Protein AF-A0A834EUH9-F1 (afdb_monomer_lite)

Radius of gyration: 14.95 Å; chains: 1; bounding box: 38×27×40 Å

Secondary structure (DSSP, 8-state):
--STT---TTSSSHHHHHHHHHHH-TT---EE--S---GGGGTTSS-TTTTHHHHHHHHHHHHHHHHHHH-----EE-S-TTS---HHHHHHHHHHHHHTT-TTSEEEE-SS-STTHHHHHHH-HHHHHH-SEE-

Organism: NCBI:txid89673

InterPro domains:
  IPR001286 Glycoside hydrolase, family 59 [PTHR15172] (1-135)
  IPR013785 Aldolase-type TIM barrel [G3DSA:3.20.20.70] (1-135)
  IPR017853 Glycoside hydrolase superfamily [SSF51445] (12-135)
  IPR049161 Glycosyl hydrolase family 59, catalytic domain [PF02057] (1-135)

Sequence (135 aa):
MHYMLDENYFRGYEWWLMKEAKKRNPNITLMGLPWSFPGWLGKGFNWPYVNRQLTAYYVVTWIMGAKHHHDLDIDYIGIWNERSFDINYIKVLRKMLDYQGLPHVRIIASDNLWEPISASMLLDSELLKAIDVIG

pLDDT: mean 97.29, std 4.64, range [71.31, 98.94]

Structure (mmCIF, N/CA/C/O backbone):
data_AF-A0A834EUH9-F1
#
_entry.id   AF-A0A834EUH9-F1
#
loop_
_atom_site.group_PDB
_atom_site.id
_atom_site.type_symbol
_atom_site.label_atom_id
_atom_site.label_alt_id
_atom_site.label_comp_id
_atom_site.label_asym_id
_atom_site.label_entity_id
_atom_site.label_seq_id
_atom_site.pdbx_PDB_ins_code
_atom_site.Cartn_x
_atom_site.Cartn_y
_atom_site.Cartn_z
_atom_site.occupancy
_atom_site.B_iso_or_equiv
_atom_site.auth_seq_id
_atom_site.auth_comp_id
_atom_site.auth_asym_id
_atom_site.auth_atom_id
_atom_site.pdbx_PDB_model_num
ATOM 1 N N . MET A 1 1 ? -10.768 -5.578 -10.187 1.00 71.31 1 MET A N 1
ATOM 2 C CA . MET A 1 1 ? -10.568 -4.783 -11.412 1.00 71.31 1 MET A CA 1
ATOM 3 C C . MET A 1 1 ? -9.760 -5.601 -12.417 1.00 71.31 1 MET A C 1
ATOM 5 O O . MET A 1 1 ? -8.568 -5.795 -12.206 1.00 71.31 1 MET A O 1
ATOM 9 N N . HIS A 1 2 ? -10.387 -6.172 -13.449 1.00 72.19 2 HIS A N 1
ATOM 10 C CA . HIS A 1 2 ? -9.701 -7.033 -14.435 1.00 72.19 2 HIS A CA 1
ATOM 11 C C . HIS A 1 2 ? -9.294 -6.296 -15.717 1.00 72.19 2 HIS A C 1
ATOM 13 O O . HIS A 1 2 ? -8.364 -6.727 -16.392 1.00 72.19 2 HIS A O 1
ATOM 19 N N . TYR A 1 3 ? -9.935 -5.167 -16.017 1.00 73.75 3 TYR A N 1
ATOM 20 C CA . TYR A 1 3 ? -9.573 -4.243 -17.092 1.00 73.75 3 TYR A CA 1
ATOM 21 C C . TYR A 1 3 ? -9.718 -2.794 -16.603 1.00 73.75 3 TYR A C 1
ATOM 23 O O . TYR A 1 3 ? -10.256 -2.559 -15.525 1.00 73.75 3 TYR A O 1
ATOM 31 N N . MET A 1 4 ? -9.227 -1.826 -17.382 1.00 74.19 4 MET A N 1
ATOM 32 C CA . MET A 1 4 ? -9.005 -0.439 -16.937 1.00 74.19 4 MET A CA 1
ATOM 33 C C . MET A 1 4 ? -10.239 0.287 -16.368 1.00 74.19 4 MET A C 1
ATOM 35 O O . MET A 1 4 ? -10.072 1.206 -15.579 1.00 74.19 4 MET A O 1
ATOM 39 N N . LEU A 1 5 ? -11.454 -0.102 -16.760 1.00 83.44 5 LEU A N 1
ATOM 40 C CA . LEU A 1 5 ? -12.710 0.547 -16.352 1.00 83.44 5 LEU A CA 1
ATOM 41 C C . LEU A 1 5 ? -13.597 -0.356 -15.477 1.00 83.44 5 LEU A C 1
ATOM 43 O O . LEU A 1 5 ? -14.759 -0.043 -15.246 1.00 83.44 5 LEU A O 1
ATOM 47 N N . ASP A 1 6 ? -13.086 -1.512 -15.049 1.00 88.12 6 ASP A N 1
ATOM 48 C CA . ASP A 1 6 ? -13.837 -2.474 -14.242 1.00 88.12 6 ASP A CA 1
ATOM 49 C C . ASP A 1 6 ? -13.524 -2.312 -12.765 1.00 88.12 6 ASP A C 1
ATOM 51 O O . ASP A 1 6 ? -12.429 -2.669 -12.336 1.00 88.12 6 ASP A O 1
ATOM 55 N N . GLU A 1 7 ? -14.513 -1.906 -11.979 1.00 93.81 7 GLU A N 1
ATOM 56 C CA . GLU A 1 7 ? -14.443 -1.900 -10.523 1.00 93.81 7 GLU A CA 1
ATOM 57 C C . GLU A 1 7 ? -15.500 -2.825 -9.926 1.00 93.81 7 GLU A C 1
ATOM 59 O O . GLU A 1 7 ? -16.694 -2.716 -10.194 1.00 93.81 7 GLU A O 1
ATOM 64 N N . ASN A 1 8 ? -15.048 -3.775 -9.108 1.00 96.12 8 ASN A N 1
ATOM 65 C CA . ASN A 1 8 ? -15.928 -4.666 -8.368 1.00 96.12 8 ASN A CA 1
ATOM 66 C C . ASN A 1 8 ? -15.232 -5.092 -7.075 1.00 96.12 8 ASN A C 1
ATOM 68 O O . ASN A 1 8 ? -14.247 -5.836 -7.101 1.00 96.12 8 ASN A O 1
ATOM 72 N N . TYR A 1 9 ? -15.780 -4.621 -5.959 1.00 97.81 9 TYR A N 1
ATOM 73 C CA . TYR A 1 9 ? -15.261 -4.833 -4.609 1.00 97.81 9 TYR A CA 1
ATOM 74 C C . TYR A 1 9 ? -15.946 -5.997 -3.889 1.00 97.81 9 TYR A C 1
ATOM 76 O O . TYR A 1 9 ? -15.828 -6.122 -2.681 1.00 97.81 9 TYR A O 1
ATOM 84 N N . PHE A 1 10 ? -16.670 -6.857 -4.607 1.00 98.06 10 PHE A N 1
ATOM 85 C CA . PHE A 1 10 ? -17.393 -8.004 -4.045 1.00 98.06 10 PHE A CA 1
ATOM 86 C C . PHE A 1 10 ? -16.857 -9.348 -4.558 1.00 98.06 10 PHE A C 1
ATOM 88 O O . PHE A 1 10 ? -17.458 -10.390 -4.316 1.00 98.06 10 PHE A O 1
ATOM 95 N N . ARG A 1 11 ? -15.729 -9.341 -5.281 1.00 97.38 11 ARG A N 1
ATOM 96 C CA . ARG A 1 11 ? -15.056 -10.560 -5.757 1.00 97.38 11 ARG A CA 1
ATOM 97 C C . ARG A 1 11 ? -14.178 -11.177 -4.671 1.00 97.38 11 ARG A C 1
ATOM 99 O O . ARG A 1 11 ? -13.579 -10.458 -3.875 1.00 97.38 11 ARG A O 1
ATOM 106 N N . GLY A 1 12 ? -14.019 -12.498 -4.740 1.00 97.62 12 GLY A N 1
ATOM 107 C CA . GLY A 1 12 ? -13.190 -13.259 -3.807 1.00 97.62 12 GLY A CA 1
ATOM 108 C C . GLY A 1 12 ? -13.817 -13.353 -2.418 1.00 97.62 12 GLY A C 1
ATOM 109 O O . GLY A 1 12 ? -15.002 -13.087 -2.237 1.00 97.62 12 GLY A O 1
ATOM 110 N N . TYR A 1 13 ? -13.014 -13.755 -1.438 1.00 98.50 13 TYR A N 1
ATOM 111 C CA . TYR A 1 13 ? -13.475 -14.022 -0.073 1.00 98.50 13 TYR A CA 1
ATOM 112 C C . TYR A 1 13 ? -12.790 -13.147 0.986 1.00 98.50 13 TYR A C 1
ATOM 114 O O . TYR A 1 13 ? -13.257 -13.105 2.122 1.00 98.50 13 TYR A O 1
ATOM 122 N N . GLU A 1 14 ? -11.746 -12.393 0.629 1.00 98.75 14 GLU A N 1
ATOM 123 C CA . GLU A 1 14 ? -10.965 -11.610 1.599 1.00 98.75 14 GLU A CA 1
ATOM 124 C C . GLU A 1 14 ? -11.788 -10.504 2.271 1.00 98.75 14 GLU A C 1
ATOM 126 O O . GLU A 1 14 ? -11.647 -10.247 3.464 1.00 98.75 14 GLU A O 1
ATOM 131 N N . TRP A 1 15 ? -12.740 -9.908 1.550 1.00 98.69 15 TRP A N 1
ATOM 132 C CA . TRP A 1 15 ? -13.675 -8.935 2.124 1.00 98.69 15 TRP A CA 1
ATOM 133 C C . TRP A 1 15 ? -14.543 -9.536 3.226 1.00 98.69 15 TRP A C 1
ATOM 135 O O . TRP A 1 15 ? -14.779 -8.916 4.262 1.00 98.69 15 TRP A O 1
ATOM 145 N N . TRP A 1 16 ? -15.047 -10.749 2.993 1.00 98.75 16 TRP A N 1
ATOM 146 C CA . TRP A 1 16 ? -15.826 -11.480 3.984 1.00 98.75 16 TRP A CA 1
ATOM 147 C C . TRP A 1 16 ? -14.949 -11.850 5.182 1.00 98.75 16 TRP A C 1
ATOM 149 O O . TRP A 1 16 ? -15.357 -11.620 6.318 1.00 98.75 16 TRP A O 1
ATOM 159 N N . LEU A 1 17 ? -13.728 -12.330 4.930 1.00 98.88 17 LEU A N 1
ATOM 160 C CA . LEU A 1 17 ? -12.790 -12.731 5.975 1.00 98.88 17 LEU A CA 1
ATOM 161 C C . LEU A 1 17 ? -12.453 -11.561 6.908 1.00 98.88 17 LEU A C 1
ATOM 163 O O . LEU A 1 17 ? -12.562 -11.695 8.127 1.00 98.88 17 LEU A O 1
ATOM 167 N N . MET A 1 18 ? -12.124 -10.394 6.346 1.00 98.88 18 MET A N 1
ATOM 168 C CA . MET A 1 18 ? -11.829 -9.189 7.128 1.00 98.88 18 MET A CA 1
ATOM 169 C C . MET A 1 18 ? -13.034 -8.725 7.960 1.00 98.88 18 MET A C 1
ATOM 171 O O . MET A 1 18 ? -12.870 -8.382 9.131 1.00 98.88 18 MET A O 1
ATOM 175 N N . LYS A 1 19 ? -14.255 -8.774 7.405 1.00 98.75 19 LYS A N 1
ATOM 176 C CA . LYS A 1 19 ? -15.480 -8.435 8.153 1.00 98.75 19 LYS A CA 1
ATOM 177 C C . LYS A 1 19 ? -15.741 -9.399 9.305 1.00 98.75 19 LYS A C 1
ATOM 179 O O . LYS A 1 19 ? -16.048 -8.963 10.414 1.00 98.75 19 LYS A O 1
ATOM 184 N N . GLU A 1 20 ? -15.595 -10.701 9.076 1.00 98.88 20 GLU A N 1
ATOM 185 C CA . GLU A 1 20 ? -15.778 -11.704 10.129 1.00 98.88 20 GLU A CA 1
ATOM 186 C C . GLU A 1 20 ? -14.719 -11.587 11.233 1.00 98.88 20 GLU A C 1
ATOM 188 O O . GLU A 1 20 ? -15.039 -11.797 12.410 1.00 98.88 20 GLU A O 1
ATOM 193 N N . ALA A 1 21 ? -13.486 -11.210 10.878 1.00 98.81 21 ALA A N 1
ATOM 194 C CA . ALA A 1 21 ? -12.420 -10.920 11.829 1.00 98.81 21 ALA A CA 1
ATOM 195 C C . ALA A 1 21 ? -12.734 -9.668 12.667 1.00 98.81 21 ALA A C 1
ATOM 197 O O . ALA A 1 21 ? -12.738 -9.753 13.896 1.00 98.81 21 ALA A O 1
ATOM 198 N N . LYS A 1 22 ? -13.101 -8.543 12.033 1.00 98.50 22 LYS A N 1
ATOM 199 C CA . LYS A 1 22 ? -13.503 -7.301 12.725 1.00 98.50 22 LYS A CA 1
ATOM 200 C C . LYS A 1 22 ? -14.726 -7.493 13.623 1.00 98.50 22 LYS A C 1
ATOM 202 O O . LYS A 1 22 ? -14.769 -6.947 14.720 1.00 98.50 22 LYS A O 1
ATOM 207 N N . LYS A 1 23 ? -15.691 -8.327 13.220 1.00 98.62 23 LYS A N 1
ATOM 208 C CA . LYS A 1 23 ? -16.863 -8.664 14.047 1.00 98.62 23 LYS A CA 1
ATOM 209 C C . LYS A 1 23 ? -16.480 -9.355 15.361 1.00 98.62 23 LYS A C 1
ATOM 211 O O . LYS A 1 23 ? -17.172 -9.189 16.360 1.00 98.62 23 LYS A O 1
ATOM 216 N N . ARG A 1 24 ? -15.401 -10.145 15.357 1.00 98.81 24 ARG A N 1
ATOM 217 C CA . ARG A 1 24 ? -14.890 -10.854 16.545 1.00 98.81 24 ARG A CA 1
ATOM 218 C C . ARG A 1 24 ? -13.932 -9.994 17.358 1.00 98.81 24 ARG A C 1
ATOM 220 O O . ARG A 1 24 ? -13.966 -10.042 18.582 1.00 98.81 24 ARG A O 1
ATOM 227 N N . ASN A 1 25 ? -13.093 -9.219 16.682 1.00 98.81 25 ASN A N 1
ATOM 228 C CA . ASN A 1 25 ? -12.159 -8.289 17.293 1.00 98.81 25 ASN A CA 1
ATOM 229 C C . ASN A 1 25 ? -12.175 -6.959 16.520 1.00 98.81 25 ASN A C 1
ATOM 231 O O . ASN A 1 25 ? -11.454 -6.826 15.528 1.00 98.81 25 ASN A O 1
ATOM 235 N N . PRO A 1 26 ? -12.945 -5.955 16.981 1.00 98.44 26 PRO A N 1
ATOM 236 C CA . PRO A 1 26 ? -13.013 -4.649 16.320 1.00 98.44 26 PRO A CA 1
ATOM 237 C C . PRO A 1 26 ? -11.654 -3.938 16.214 1.00 98.44 26 PRO A C 1
ATOM 239 O O . PRO A 1 26 ? -11.421 -3.175 15.275 1.00 98.44 26 PRO A O 1
ATOM 242 N N . ASN A 1 27 ? -10.731 -4.248 17.130 1.00 98.44 27 ASN A N 1
ATOM 243 C CA . ASN A 1 27 ? -9.399 -3.652 17.212 1.00 98.44 27 ASN A CA 1
ATOM 244 C C . ASN A 1 27 ? -8.333 -4.440 16.429 1.00 98.44 27 ASN A C 1
ATOM 246 O O . ASN A 1 27 ? -7.147 -4.150 16.570 1.00 98.44 27 ASN A O 1
ATOM 250 N N . ILE A 1 28 ? -8.710 -5.455 15.640 1.00 98.81 28 ILE A N 1
ATOM 251 C CA . ILE A 1 28 ? -7.742 -6.191 14.817 1.00 98.81 28 ILE A CA 1
ATOM 252 C C . ILE A 1 28 ? -7.117 -5.260 13.770 1.00 98.81 28 ILE A C 1
ATOM 254 O O . ILE A 1 28 ? -7.835 -4.478 13.142 1.00 98.81 28 ILE A O 1
ATOM 258 N N . THR A 1 29 ? -5.803 -5.363 13.584 1.00 98.81 29 THR A N 1
ATOM 259 C CA . THR A 1 29 ? -5.068 -4.669 12.520 1.00 98.81 29 THR A CA 1
ATOM 260 C C . THR A 1 29 ? -5.296 -5.368 11.182 1.00 98.81 29 THR A C 1
ATOM 262 O O . THR A 1 29 ? -5.157 -6.590 11.094 1.00 98.81 29 THR A O 1
ATOM 265 N N . LEU A 1 30 ? -5.629 -4.607 10.141 1.00 98.88 30 LEU A N 1
ATOM 266 C CA . LEU A 1 30 ? -5.813 -5.090 8.774 1.00 98.88 30 LEU A CA 1
ATOM 267 C C . LEU A 1 30 ? -4.685 -4.588 7.870 1.00 98.88 30 LEU A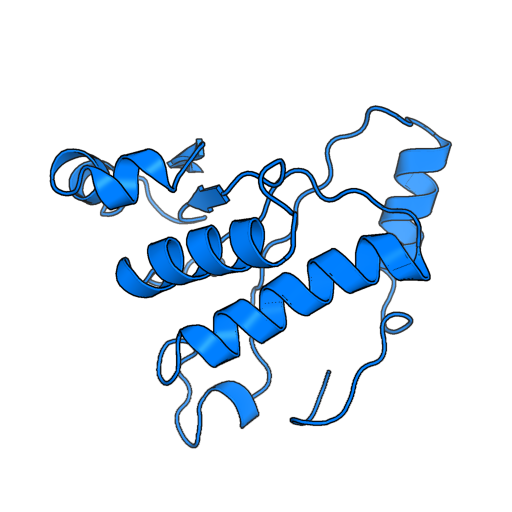 C 1
ATOM 269 O O . LEU A 1 30 ? -4.362 -3.402 7.851 1.00 98.88 30 LEU A O 1
ATOM 273 N N . MET A 1 31 ? -4.102 -5.499 7.093 1.00 98.88 31 MET A N 1
ATOM 274 C CA . MET A 1 31 ? -3.001 -5.208 6.173 1.00 98.88 31 MET A CA 1
ATOM 275 C C . MET A 1 31 ? -3.340 -5.716 4.770 1.00 98.88 31 MET A C 1
ATOM 277 O O . MET A 1 31 ? -3.920 -6.793 4.626 1.00 98.88 31 MET A O 1
ATOM 281 N N . GLY A 1 32 ? -2.965 -4.958 3.740 1.00 98.75 32 GLY A N 1
ATOM 282 C CA . GLY A 1 32 ? -3.040 -5.378 2.340 1.00 98.75 32 GLY A CA 1
ATOM 283 C C . GLY A 1 32 ? -1.653 -5.477 1.706 1.00 98.75 32 GLY A C 1
ATOM 284 O O . GLY A 1 32 ? -0.790 -4.648 1.976 1.00 98.75 32 GLY A O 1
ATOM 285 N N . LEU A 1 33 ? -1.442 -6.459 0.829 1.00 98.81 33 LEU A N 1
ATOM 286 C CA . LEU A 1 33 ? -0.205 -6.622 0.057 1.00 98.81 33 LEU A CA 1
ATOM 287 C C . LEU A 1 33 ? -0.545 -7.220 -1.320 1.00 98.81 33 LEU A C 1
ATOM 289 O O . LEU A 1 33 ? -1.261 -8.218 -1.387 1.00 98.81 33 LEU A O 1
ATOM 293 N N . PRO A 1 34 ? -0.101 -6.634 -2.445 1.00 98.56 34 PRO A N 1
ATOM 294 C CA . PRO A 1 34 ? -0.278 -7.260 -3.752 1.00 98.56 34 PRO A CA 1
ATOM 295 C C . PRO A 1 34 ? 0.814 -8.305 -4.038 1.00 98.56 34 PRO A C 1
ATOM 297 O O . PRO A 1 34 ? 2.006 -8.046 -3.881 1.00 98.56 34 PRO A O 1
ATOM 300 N N . TRP A 1 35 ? 0.406 -9.466 -4.560 1.00 98.50 35 TRP A N 1
ATOM 301 C CA . TRP A 1 35 ? 1.310 -10.489 -5.121 1.00 98.50 35 TRP A CA 1
ATOM 302 C C . TRP A 1 35 ? 1.437 -10.389 -6.640 1.00 98.50 35 TRP A C 1
ATOM 304 O O . TRP A 1 35 ? 2.498 -10.618 -7.221 1.00 98.50 35 TRP A O 1
ATOM 314 N N . SER A 1 36 ? 0.334 -10.056 -7.303 1.00 98.06 36 SER A N 1
ATOM 315 C CA . SER A 1 36 ? 0.263 -9.917 -8.751 1.00 98.06 36 SER A CA 1
ATOM 316 C C . SER A 1 36 ? -0.610 -8.727 -9.122 1.00 98.06 36 SER A C 1
ATOM 318 O O . SER A 1 36 ? -1.427 -8.258 -8.327 1.00 98.06 36 SER A O 1
ATOM 320 N N . PHE A 1 37 ? -0.424 -8.247 -10.346 1.00 97.81 37 PHE A N 1
ATOM 321 C CA . PHE A 1 37 ? -1.138 -7.104 -10.891 1.00 97.81 37 PHE A CA 1
ATOM 322 C C . PHE A 1 37 ? -1.831 -7.502 -12.199 1.00 97.81 37 PHE A C 1
ATOM 324 O O . PHE A 1 37 ? -1.252 -8.250 -12.992 1.00 97.81 37 PHE A O 1
ATOM 331 N N . PRO A 1 38 ? -3.050 -7.002 -12.467 1.00 97.12 38 PRO A N 1
ATOM 332 C CA . PRO A 1 38 ? -3.681 -7.159 -13.772 1.00 97.12 38 PRO A CA 1
ATOM 333 C C . PRO A 1 38 ? -2.794 -6.631 -14.909 1.00 97.12 38 PRO A C 1
ATOM 335 O O . PRO A 1 38 ? -2.266 -5.523 -14.830 1.00 97.12 38 PRO A O 1
ATOM 338 N N . GLY A 1 39 ? -2.681 -7.387 -16.006 1.00 96.19 39 GLY A N 1
ATOM 339 C CA . GLY A 1 39 ? -1.729 -7.086 -17.087 1.00 96.19 39 GLY A CA 1
ATOM 340 C C . GLY A 1 39 ? -1.911 -5.718 -17.761 1.00 96.19 39 GLY A C 1
ATOM 341 O O . GLY A 1 39 ? -0.947 -5.138 -18.255 1.00 96.19 39 GLY A O 1
ATOM 342 N N . TRP A 1 40 ? -3.120 -5.147 -17.734 1.00 95.25 40 TRP A N 1
ATOM 343 C CA . TRP A 1 40 ? -3.387 -3.824 -18.309 1.00 95.25 40 TRP A CA 1
ATOM 344 C C . TRP A 1 40 ? -2.640 -2.684 -17.591 1.00 95.25 40 TRP A C 1
ATOM 346 O O . TRP A 1 40 ? -2.366 -1.654 -18.213 1.00 95.25 40 TRP A O 1
ATOM 356 N N . LEU A 1 41 ? -2.262 -2.871 -16.319 1.00 95.50 41 LEU A N 1
ATOM 357 C CA . LEU A 1 41 ? -1.449 -1.907 -15.566 1.00 95.50 41 LEU A CA 1
ATOM 358 C C . LEU A 1 41 ? -0.031 -1.786 -16.132 1.00 95.50 41 LEU A C 1
ATOM 360 O O . LEU A 1 41 ? 0.549 -0.703 -16.120 1.00 95.50 41 LEU A O 1
ATOM 364 N N . GLY A 1 42 ? 0.501 -2.874 -16.689 1.00 95.75 42 GLY A N 1
ATOM 365 C CA . GLY A 1 42 ? 1.850 -2.922 -17.241 1.00 95.75 42 GLY A CA 1
ATOM 366 C C . GLY A 1 42 ? 2.005 -2.275 -18.620 1.00 95.75 42 GLY A C 1
ATOM 367 O O . GLY A 1 42 ? 3.114 -2.229 -19.139 1.00 95.75 42 GLY A O 1
ATOM 368 N N . LYS A 1 43 ? 0.923 -1.764 -19.236 1.00 93.75 43 LYS A N 1
ATOM 369 C CA . LYS A 1 43 ? 0.948 -1.052 -20.536 1.00 93.75 43 LYS A CA 1
ATOM 370 C C . LYS A 1 43 ? 1.723 -1.798 -21.641 1.00 93.75 43 LYS A C 1
ATOM 372 O O . LYS A 1 43 ? 2.450 -1.187 -22.416 1.00 93.75 43 LYS A O 1
ATOM 377 N N . GLY A 1 44 ? 1.549 -3.119 -21.711 1.00 94.56 44 GLY A N 1
ATOM 378 C CA . GLY A 1 44 ? 2.234 -3.991 -22.677 1.00 94.56 44 GLY A CA 1
ATOM 379 C C . GLY A 1 44 ? 3.490 -4.683 -22.136 1.00 94.56 44 GLY A C 1
ATOM 380 O O . GLY A 1 44 ? 4.024 -5.561 -22.804 1.00 94.56 44 GLY A O 1
ATOM 381 N N . PHE A 1 45 ? 3.926 -4.353 -20.919 1.00 95.94 45 PHE A N 1
ATOM 382 C CA . PHE A 1 45 ? 5.032 -5.008 -20.222 1.00 95.94 45 PHE A CA 1
ATOM 383 C C . PHE A 1 45 ? 4.531 -5.809 -19.016 1.00 95.94 45 PHE A C 1
ATOM 385 O O . PHE A 1 45 ? 3.492 -5.502 -18.437 1.00 95.94 45 PHE A O 1
ATOM 392 N N . ASN A 1 46 ? 5.307 -6.801 -18.577 1.00 96.25 46 ASN A N 1
ATOM 393 C CA . ASN A 1 46 ? 5.050 -7.531 -17.333 1.00 96.25 46 ASN A CA 1
ATOM 394 C C . ASN A 1 46 ? 5.742 -6.852 -16.133 1.00 96.25 46 ASN A C 1
ATOM 396 O O . ASN A 1 46 ? 6.574 -7.456 -15.459 1.00 96.25 46 ASN A O 1
ATOM 400 N N . TRP A 1 47 ? 5.471 -5.559 -15.924 1.00 97.38 47 TRP A N 1
ATOM 401 C CA . TRP A 1 47 ? 6.113 -4.760 -14.877 1.00 97.38 47 TRP A CA 1
ATOM 402 C C . TRP A 1 47 ? 5.153 -3.707 -14.300 1.00 97.38 47 TRP A C 1
ATOM 404 O O . TRP A 1 47 ? 4.621 -2.897 -15.064 1.00 97.38 47 TRP A O 1
ATOM 414 N N . PRO A 1 48 ? 4.921 -3.661 -12.973 1.00 97.81 48 PRO A N 1
ATOM 415 C CA . PRO A 1 48 ? 3.906 -2.783 -12.390 1.00 97.81 48 PRO A CA 1
ATOM 416 C C . PRO A 1 48 ? 4.345 -1.317 -12.308 1.00 97.81 48 PRO A C 1
ATOM 418 O O . PRO A 1 48 ? 3.505 -0.434 -12.173 1.00 97.81 48 PRO A O 1
ATOM 421 N N . TYR A 1 49 ? 5.637 -1.006 -12.420 1.00 98.31 49 TYR A N 1
ATOM 422 C CA . TYR A 1 49 ? 6.124 0.372 -12.266 1.00 98.31 49 TYR A CA 1
ATOM 423 C C . TYR A 1 49 ? 6.289 1.130 -13.588 1.00 98.31 49 TYR A C 1
ATOM 425 O O . TYR A 1 49 ? 6.867 2.216 -13.598 1.00 98.31 49 TYR A O 1
ATOM 433 N N . VAL A 1 50 ? 5.755 0.600 -14.697 1.00 97.69 50 VAL A N 1
ATOM 434 C CA . VAL A 1 50 ? 5.724 1.306 -15.995 1.00 97.69 50 VAL A CA 1
ATOM 435 C C . VAL A 1 50 ? 4.978 2.633 -15.866 1.00 97.69 50 VAL A C 1
ATOM 437 O O . VAL A 1 50 ? 5.443 3.662 -16.348 1.00 97.69 50 VAL A O 1
ATOM 440 N N . ASN A 1 51 ? 3.849 2.628 -15.153 1.00 97.94 51 ASN A N 1
ATOM 441 C CA . ASN A 1 51 ? 3.145 3.838 -14.751 1.00 97.94 51 ASN A CA 1
ATOM 442 C C . ASN A 1 51 ? 2.834 3.781 -13.250 1.00 97.94 51 ASN A C 1
ATOM 444 O O . ASN A 1 51 ? 1.811 3.251 -12.823 1.00 97.94 51 ASN A O 1
ATOM 448 N N . ARG A 1 52 ? 3.734 4.358 -12.450 1.00 98.38 52 ARG A N 1
ATOM 449 C CA . ARG A 1 52 ? 3.658 4.364 -10.979 1.00 98.38 52 ARG A CA 1
ATOM 450 C C . ARG A 1 52 ? 2.373 4.997 -10.452 1.00 98.38 52 ARG A C 1
ATOM 452 O O . ARG A 1 52 ? 1.821 4.502 -9.479 1.00 98.38 52 ARG A O 1
ATOM 459 N N . GLN A 1 53 ? 1.890 6.060 -11.098 1.00 98.38 53 GLN A N 1
ATOM 460 C CA . GLN A 1 53 ? 0.661 6.740 -10.686 1.00 98.38 53 GLN A CA 1
ATOM 461 C C . GLN A 1 53 ? -0.568 5.870 -10.941 1.00 98.38 53 GLN A C 1
ATOM 463 O O . GLN A 1 53 ? -1.449 5.805 -10.091 1.00 98.38 53 GLN A O 1
ATOM 468 N N . LEU A 1 54 ? -0.603 5.160 -12.072 1.00 97.94 54 LEU A N 1
ATOM 469 C CA . LEU A 1 54 ? -1.680 4.226 -12.386 1.00 97.94 54 LEU A CA 1
ATOM 470 C C . LEU A 1 54 ? -1.702 3.034 -11.421 1.00 97.94 54 LEU A C 1
ATOM 472 O O . LEU A 1 54 ? -2.765 2.642 -10.950 1.00 97.94 54 LEU A O 1
ATOM 476 N N . THR A 1 55 ? -0.534 2.484 -11.098 1.00 98.56 55 THR A N 1
ATOM 477 C CA . THR A 1 55 ? -0.420 1.373 -10.145 1.00 98.56 55 THR A CA 1
ATOM 478 C C . THR A 1 55 ? -0.771 1.811 -8.727 1.00 98.56 55 THR A C 1
ATOM 480 O O . THR A 1 55 ? -1.521 1.115 -8.050 1.00 98.56 55 THR A O 1
ATOM 483 N N . ALA A 1 56 ? -0.319 2.993 -8.295 1.00 98.75 56 ALA A N 1
ATOM 484 C CA . ALA A 1 56 ? -0.706 3.551 -7.002 1.00 98.75 56 ALA A CA 1
ATOM 485 C C . ALA A 1 56 ? -2.213 3.827 -6.945 1.00 98.75 56 ALA A C 1
ATOM 487 O O . ALA A 1 56 ? -2.849 3.489 -5.955 1.00 98.75 56 ALA A O 1
ATOM 488 N N . TYR A 1 57 ? -2.799 4.368 -8.018 1.00 98.31 57 TYR A N 1
ATOM 489 C CA . TYR A 1 57 ? -4.245 4.551 -8.121 1.00 98.31 57 TYR A CA 1
ATOM 490 C C . TYR A 1 57 ? -4.985 3.221 -7.955 1.00 98.31 57 TYR A C 1
ATOM 492 O O . TYR A 1 57 ? -5.859 3.125 -7.107 1.00 98.31 57 TYR A O 1
ATOM 500 N N . TYR A 1 58 ? -4.577 2.166 -8.668 1.00 98.44 58 TYR A N 1
ATOM 501 C CA . TYR A 1 58 ? -5.165 0.831 -8.512 1.00 98.44 58 TYR A CA 1
ATOM 502 C C . TYR A 1 58 ? -5.124 0.331 -7.057 1.00 98.44 58 TYR A C 1
ATOM 504 O O . TYR A 1 58 ? -6.130 -0.154 -6.540 1.00 98.44 58 TYR A O 1
ATOM 512 N N . VAL A 1 59 ? -3.981 0.460 -6.380 1.00 98.69 59 VAL A N 1
ATOM 513 C CA . VAL A 1 59 ? -3.836 0.007 -4.988 1.00 98.69 59 VAL A CA 1
ATOM 514 C C . VAL A 1 59 ? -4.682 0.853 -4.033 1.00 98.69 59 VAL A C 1
ATOM 516 O O . VAL A 1 59 ? -5.399 0.306 -3.198 1.00 98.69 59 VAL A O 1
ATOM 519 N N . VAL A 1 60 ? -4.663 2.178 -4.173 1.00 98.62 60 VAL A N 1
ATOM 520 C CA . VAL A 1 60 ? -5.432 3.078 -3.301 1.00 98.62 60 VAL A CA 1
ATOM 521 C C . VAL A 1 60 ? -6.936 2.910 -3.510 1.00 98.62 60 VAL A C 1
ATOM 523 O O . VAL A 1 60 ? -7.692 2.899 -2.543 1.00 98.62 60 VAL A O 1
ATOM 526 N N . THR A 1 61 ? -7.378 2.673 -4.740 1.00 98.12 61 THR A N 1
ATOM 527 C CA . THR A 1 61 ? -8.774 2.369 -5.058 1.00 98.12 61 THR A CA 1
ATOM 528 C C . THR A 1 61 ? -9.262 1.095 -4.350 1.00 98.12 61 THR A C 1
ATOM 530 O O . THR A 1 61 ? -10.397 1.057 -3.878 1.00 98.12 61 THR A O 1
ATOM 533 N N . TRP A 1 62 ? -8.408 0.077 -4.163 1.00 98.69 62 TRP A N 1
ATOM 534 C CA . TRP A 1 62 ? -8.743 -1.092 -3.333 1.00 98.69 62 TRP A CA 1
ATOM 535 C C . TRP A 1 62 ? -8.976 -0.717 -1.859 1.00 98.69 62 TRP A C 1
ATOM 537 O O . TRP A 1 62 ? -9.948 -1.185 -1.267 1.00 98.69 62 TRP A O 1
ATOM 547 N N . ILE A 1 63 ? -8.144 0.167 -1.293 1.00 98.75 63 ILE A N 1
ATOM 548 C CA . ILE A 1 63 ? -8.281 0.651 0.095 1.00 98.75 63 ILE A CA 1
ATOM 549 C C . ILE A 1 63 ? -9.578 1.452 0.259 1.00 98.75 63 ILE A C 1
ATOM 551 O O . ILE A 1 63 ? -10.359 1.200 1.175 1.00 98.75 63 ILE A O 1
ATOM 555 N N . MET A 1 64 ? -9.854 2.370 -0.670 1.00 98.50 64 MET A N 1
ATOM 556 C CA . MET A 1 64 ? -11.098 3.147 -0.676 1.00 98.50 64 MET A CA 1
ATOM 557 C C . MET A 1 64 ? -12.323 2.233 -0.794 1.00 98.50 64 MET A C 1
ATOM 559 O O . MET A 1 64 ? -13.312 2.415 -0.085 1.00 98.50 64 MET A O 1
ATOM 563 N N . GLY A 1 65 ? -12.249 1.207 -1.646 1.00 98.38 65 GLY A N 1
ATOM 564 C CA . GLY A 1 65 ? -13.303 0.210 -1.793 1.00 98.38 65 GLY A CA 1
ATOM 565 C C . GLY A 1 65 ? -13.545 -0.616 -0.528 1.00 98.38 65 GLY A C 1
ATOM 566 O O . GLY A 1 65 ? -14.701 -0.908 -0.211 1.00 98.38 65 GLY A O 1
ATOM 567 N N . ALA A 1 66 ? -12.487 -0.942 0.224 1.00 98.69 66 ALA A N 1
ATOM 568 C CA . ALA A 1 66 ? -12.592 -1.601 1.526 1.00 98.69 66 ALA A CA 1
ATOM 569 C C . ALA A 1 66 ? -13.465 -0.779 2.487 1.00 98.69 66 ALA A C 1
ATOM 571 O O . ALA A 1 66 ? -14.413 -1.310 3.075 1.00 98.69 66 ALA A O 1
ATOM 572 N N . LYS A 1 67 ? -13.217 0.533 2.567 1.00 98.38 67 LYS A N 1
ATOM 573 C CA . LYS A 1 67 ? -13.999 1.432 3.416 1.00 98.38 67 LYS A CA 1
ATOM 574 C C . LYS A 1 67 ? -15.422 1.621 2.897 1.00 98.38 67 LYS A C 1
ATOM 576 O O . LYS A 1 67 ? -16.380 1.373 3.621 1.00 98.38 67 LYS A O 1
ATOM 581 N N . HIS A 1 68 ? -15.578 2.020 1.637 1.00 98.44 68 HIS A N 1
ATOM 582 C CA . HIS A 1 68 ? -16.878 2.408 1.079 1.00 98.44 68 HIS A CA 1
ATOM 583 C C . HIS A 1 68 ? -17.884 1.257 0.980 1.00 98.44 68 HIS A C 1
ATOM 585 O O . HIS A 1 68 ? -19.083 1.485 1.128 1.00 98.44 68 HIS A O 1
ATOM 591 N N . HIS A 1 69 ? -17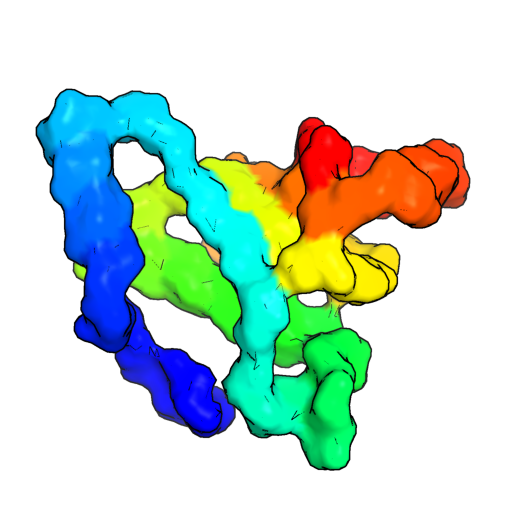.422 0.033 0.708 1.00 98.38 69 HIS A N 1
ATOM 592 C CA . HIS A 1 69 ? -18.316 -1.105 0.467 1.00 98.38 69 HIS A CA 1
ATOM 593 C C . HIS A 1 69 ? -18.390 -2.098 1.625 1.00 98.38 69 HIS A C 1
ATOM 595 O O . HIS A 1 69 ? -19.338 -2.885 1.678 1.00 98.38 69 HIS A O 1
ATOM 601 N N . HIS A 1 70 ? -17.417 -2.085 2.540 1.00 98.50 70 HIS A N 1
ATOM 602 C CA . HIS A 1 70 ? -17.338 -3.068 3.626 1.00 98.50 70 HIS A CA 1
ATOM 603 C C . HIS A 1 70 ? -17.141 -2.460 5.013 1.00 98.50 70 HIS A C 1
ATOM 605 O O . HIS A 1 70 ? -17.107 -3.228 5.970 1.00 98.50 70 HIS A O 1
ATOM 611 N N . ASP A 1 71 ? -17.041 -1.130 5.122 1.00 98.56 71 ASP A N 1
ATOM 612 C CA . ASP A 1 71 ? -16.707 -0.408 6.359 1.00 98.56 71 ASP A CA 1
ATOM 613 C C . ASP A 1 71 ? -15.433 -0.945 7.036 1.00 98.56 71 ASP A C 1
ATOM 615 O O . ASP A 1 71 ? -15.355 -1.126 8.249 1.00 98.56 71 ASP A O 1
ATOM 619 N N . LEU A 1 72 ? -14.426 -1.260 6.217 1.00 98.75 72 LEU A N 1
ATOM 620 C CA . LEU A 1 72 ? -13.131 -1.749 6.674 1.00 98.75 72 LEU A CA 1
ATOM 621 C C . LEU A 1 72 ? -12.086 -0.643 6.552 1.00 98.75 72 LEU A C 1
ATOM 623 O O . LEU A 1 72 ? -11.787 -0.187 5.449 1.00 98.75 72 LEU A O 1
ATOM 627 N N . ASP A 1 73 ? -11.504 -0.259 7.684 1.00 98.62 73 ASP A N 1
ATOM 628 C CA . ASP A 1 73 ? -10.322 0.598 7.729 1.00 98.62 73 ASP A CA 1
ATOM 629 C C . ASP A 1 73 ? -9.067 -0.277 7.598 1.00 98.62 73 ASP A C 1
ATOM 631 O O . ASP A 1 73 ? -8.854 -1.197 8.391 1.00 98.62 73 ASP A O 1
ATOM 635 N N . ILE A 1 74 ? -8.270 -0.027 6.558 1.00 98.88 74 ILE A N 1
ATOM 636 C CA . ILE A 1 74 ? -7.002 -0.725 6.316 1.00 98.88 74 ILE A CA 1
ATOM 637 C C . ILE A 1 74 ? -5.892 0.040 7.028 1.00 98.88 74 ILE A C 1
ATOM 639 O O . ILE A 1 74 ? -5.696 1.223 6.771 1.00 98.88 74 ILE A O 1
ATOM 643 N N . ASP A 1 75 ? -5.143 -0.635 7.893 1.00 98.88 75 ASP A N 1
ATOM 644 C CA . ASP A 1 75 ? -4.116 0.006 8.714 1.00 98.88 75 ASP A CA 1
ATOM 645 C C . ASP A 1 75 ? -2.767 0.090 7.988 1.00 98.88 75 ASP A C 1
ATOM 647 O O . ASP A 1 75 ? -2.061 1.091 8.114 1.00 98.88 75 ASP A O 1
ATOM 651 N N . TYR A 1 76 ? -2.416 -0.942 7.211 1.00 98.94 76 TYR A N 1
ATOM 652 C CA . TYR A 1 76 ? -1.149 -1.014 6.478 1.00 98.94 76 TYR A CA 1
ATOM 653 C C . TYR A 1 76 ? -1.326 -1.432 5.020 1.00 98.94 76 TYR A C 1
ATOM 655 O O . TYR A 1 76 ? -2.145 -2.295 4.693 1.00 98.94 76 TYR A O 1
ATOM 663 N N . ILE A 1 77 ? -0.480 -0.878 4.154 1.00 98.88 77 ILE A N 1
ATOM 664 C CA . ILE A 1 77 ? -0.344 -1.284 2.757 1.00 98.88 77 ILE A CA 1
ATOM 665 C C . ILE A 1 77 ? 1.119 -1.590 2.419 1.00 98.88 77 ILE A C 1
ATOM 667 O O . ILE A 1 77 ? 2.015 -0.793 2.705 1.00 98.88 77 ILE A O 1
ATOM 671 N N . GLY A 1 78 ? 1.349 -2.760 1.827 1.00 98.75 78 GLY A N 1
ATOM 672 C CA . GLY A 1 78 ? 2.655 -3.211 1.354 1.00 98.75 78 GLY A CA 1
ATOM 673 C C . GLY A 1 78 ? 2.943 -2.842 -0.104 1.00 98.75 78 GLY A C 1
ATOM 674 O O . GLY A 1 78 ? 2.136 -2.201 -0.785 1.00 98.75 78 GLY A O 1
ATOM 675 N N . ILE A 1 79 ? 4.113 -3.257 -0.600 1.00 98.81 79 ILE A N 1
ATOM 676 C CA . ILE A 1 79 ? 4.630 -2.827 -1.911 1.00 98.81 79 ILE A CA 1
ATOM 677 C C . ILE A 1 79 ? 4.360 -3.852 -3.014 1.00 98.81 79 ILE A C 1
ATOM 679 O O . ILE A 1 79 ? 3.488 -3.635 -3.856 1.0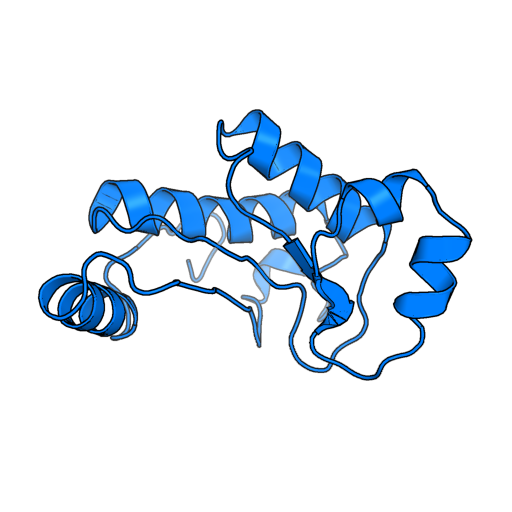0 98.81 79 ILE A O 1
ATOM 683 N N . TRP A 1 80 ? 5.129 -4.942 -3.039 1.00 98.75 80 TRP A N 1
ATOM 684 C CA . TRP A 1 80 ? 4.958 -6.057 -3.966 1.00 98.75 80 TRP A CA 1
ATOM 685 C C . TRP A 1 80 ? 5.688 -7.280 -3.410 1.00 98.75 80 TRP A C 1
ATOM 687 O O . TRP A 1 80 ? 6.918 -7.302 -3.380 1.00 98.75 80 TRP A O 1
ATOM 697 N N . ASN A 1 81 ? 4.922 -8.282 -2.975 1.00 98.69 81 ASN A N 1
ATOM 698 C CA . ASN A 1 81 ? 5.438 -9.422 -2.216 1.00 98.69 81 ASN A CA 1
ATOM 699 C C . ASN A 1 81 ? 6.644 -10.093 -2.891 1.00 98.69 81 ASN A C 1
ATOM 701 O O . ASN A 1 81 ? 6.515 -10.599 -4.011 1.00 98.69 81 ASN A O 1
ATOM 705 N N . GLU A 1 82 ? 7.773 -10.179 -2.181 1.00 98.12 82 GLU A N 1
ATOM 706 C CA . GLU A 1 82 ? 8.998 -10.873 -2.604 1.00 98.12 82 GLU A CA 1
ATOM 707 C C . GLU A 1 82 ? 9.480 -10.466 -4.007 1.00 98.12 82 GLU A C 1
ATOM 709 O O . GLU A 1 82 ? 9.997 -11.271 -4.794 1.00 98.12 82 GLU A O 1
ATOM 714 N N . ARG A 1 83 ? 9.265 -9.203 -4.374 1.00 98.31 83 ARG A N 1
ATOM 715 C CA . ARG A 1 83 ? 9.722 -8.624 -5.638 1.00 98.31 83 ARG A CA 1
ATOM 716 C C . ARG A 1 83 ? 10.459 -7.322 -5.376 1.00 98.31 83 ARG A C 1
ATOM 718 O O . ARG A 1 83 ? 10.482 -6.804 -4.265 1.00 98.31 83 ARG A O 1
ATOM 725 N N . SER A 1 84 ? 11.133 -6.818 -6.403 1.00 97.56 84 SER A N 1
ATOM 726 C CA . SER A 1 84 ? 11.828 -5.538 -6.303 1.00 97.56 84 SER A CA 1
ATOM 727 C C . SER A 1 84 ? 10.823 -4.411 -6.063 1.00 97.56 84 SER A C 1
ATOM 729 O O . SER A 1 84 ? 9.788 -4.332 -6.731 1.00 97.56 84 SER A O 1
ATOM 731 N N . PHE A 1 85 ? 11.146 -3.514 -5.138 1.00 98.56 85 PHE A N 1
ATOM 732 C CA . PHE A 1 85 ? 10.421 -2.262 -4.957 1.00 98.56 85 PHE A CA 1
ATOM 733 C C . PHE A 1 85 ? 10.962 -1.173 -5.894 1.00 98.56 85 PHE A C 1
ATOM 735 O O . PHE A 1 85 ? 12.073 -1.269 -6.415 1.00 98.56 85 PHE A O 1
ATOM 742 N N . ASP A 1 86 ? 10.181 -0.112 -6.092 1.00 98.75 86 ASP A N 1
ATOM 743 C CA . ASP A 1 86 ? 10.609 1.105 -6.782 1.00 98.75 86 ASP A CA 1
ATOM 744 C C . ASP A 1 86 ? 10.438 2.296 -5.828 1.00 98.75 86 ASP A C 1
ATOM 746 O O . ASP A 1 86 ? 9.338 2.573 -5.352 1.00 98.75 86 ASP A O 1
ATOM 750 N N . ILE A 1 87 ? 11.537 2.996 -5.528 1.00 98.69 87 ILE A N 1
ATOM 751 C CA . ILE A 1 87 ? 11.560 4.117 -4.568 1.00 98.69 87 ILE A CA 1
ATOM 752 C C . ILE A 1 87 ? 10.550 5.201 -4.959 1.00 98.69 87 ILE A C 1
ATOM 754 O O . ILE A 1 87 ? 9.826 5.730 -4.114 1.00 98.69 87 ILE A O 1
ATOM 758 N N . ASN A 1 88 ? 10.460 5.513 -6.254 1.00 98.69 88 ASN A N 1
ATOM 759 C CA . ASN A 1 88 ? 9.537 6.531 -6.737 1.00 98.69 88 ASN A CA 1
ATOM 760 C C . ASN A 1 88 ? 8.084 6.061 -6.626 1.00 98.69 88 ASN A C 1
ATOM 762 O O . ASN A 1 88 ? 7.211 6.878 -6.345 1.00 98.69 88 ASN A O 1
ATOM 766 N N . TYR A 1 89 ? 7.806 4.767 -6.808 1.00 98.81 89 TYR A N 1
ATOM 767 C CA . TYR A 1 89 ? 6.478 4.208 -6.571 1.00 98.81 89 TYR A CA 1
ATOM 768 C C . TYR A 1 89 ? 6.059 4.372 -5.109 1.00 98.81 89 TYR A C 1
ATOM 770 O O . TYR A 1 89 ? 4.959 4.861 -4.874 1.00 98.81 89 TYR A O 1
ATOM 778 N N . ILE A 1 90 ? 6.931 4.062 -4.145 1.00 98.88 90 ILE A N 1
ATOM 779 C CA . ILE A 1 90 ? 6.627 4.216 -2.710 1.00 98.88 90 ILE A CA 1
ATOM 780 C C . ILE A 1 90 ? 6.271 5.676 -2.389 1.00 98.88 90 ILE A C 1
ATOM 782 O O . ILE A 1 90 ? 5.242 5.956 -1.772 1.00 98.88 90 ILE A O 1
ATOM 786 N N . LYS A 1 91 ? 7.066 6.630 -2.891 1.00 98.81 91 LYS A N 1
ATOM 787 C CA . LYS A 1 91 ? 6.793 8.068 -2.728 1.00 98.81 91 LYS A CA 1
ATOM 788 C C . LYS A 1 91 ? 5.474 8.493 -3.386 1.00 98.81 91 LYS A C 1
ATOM 790 O O . LYS A 1 91 ? 4.739 9.306 -2.827 1.00 98.81 91 LYS A O 1
ATOM 795 N N . VAL A 1 92 ? 5.164 7.967 -4.574 1.00 98.88 92 VAL A N 1
ATOM 796 C CA . VAL A 1 92 ? 3.894 8.232 -5.273 1.00 98.88 92 VAL A CA 1
ATOM 797 C C . VAL A 1 92 ? 2.711 7.629 -4.516 1.00 98.88 92 VAL A C 1
ATOM 799 O O . VAL A 1 92 ? 1.680 8.288 -4.409 1.00 98.88 92 VAL A O 1
ATOM 802 N N . LEU A 1 93 ? 2.858 6.427 -3.957 1.00 98.88 93 LEU A N 1
ATOM 803 C CA . LEU A 1 93 ? 1.835 5.767 -3.151 1.00 98.88 93 LEU A CA 1
ATOM 804 C C . LEU A 1 93 ? 1.502 6.597 -1.908 1.00 98.88 93 LEU A C 1
ATOM 806 O O . LEU A 1 93 ? 0.330 6.892 -1.691 1.00 98.88 93 LEU A O 1
ATOM 810 N N . ARG A 1 94 ? 2.517 7.063 -1.165 1.00 98.81 94 ARG A N 1
ATOM 811 C CA . ARG A 1 94 ? 2.326 7.958 -0.011 1.00 98.81 94 ARG A CA 1
ATOM 812 C C . ARG A 1 94 ? 1.545 9.216 -0.391 1.00 98.81 94 ARG A C 1
ATOM 814 O O . ARG A 1 94 ? 0.512 9.502 0.205 1.00 98.81 94 ARG A O 1
ATOM 821 N N . LYS A 1 95 ? 1.977 9.913 -1.450 1.00 98.75 95 LYS A N 1
ATOM 822 C CA . LYS A 1 95 ? 1.286 11.114 -1.956 1.00 98.75 95 LYS A CA 1
ATOM 823 C C . LYS A 1 95 ? -0.160 10.828 -2.370 1.00 98.75 95 LYS A C 1
ATOM 825 O O . LYS A 1 95 ? -1.029 11.660 -2.133 1.00 98.75 95 LYS A O 1
ATOM 830 N N . MET A 1 96 ? -0.420 9.679 -2.997 1.00 98.81 96 MET A N 1
ATOM 831 C CA . MET A 1 96 ? -1.767 9.290 -3.422 1.00 98.81 96 MET A CA 1
ATOM 832 C C . MET A 1 96 ? -2.673 8.995 -2.224 1.00 98.81 96 MET A C 1
ATOM 834 O O . MET A 1 96 ? -3.812 9.450 -2.216 1.00 98.81 96 MET A O 1
ATOM 838 N N . LEU A 1 97 ? -2.177 8.280 -1.211 1.00 98.81 97 LEU A N 1
ATOM 839 C CA . LEU A 1 97 ? -2.913 8.041 0.032 1.00 98.81 97 LEU A CA 1
ATOM 840 C C . LEU A 1 97 ? -3.295 9.366 0.697 1.00 98.81 97 LEU A C 1
ATOM 842 O O . LEU A 1 97 ? -4.463 9.587 1.003 1.00 98.81 97 LEU A O 1
ATOM 846 N N . ASP A 1 98 ? -2.334 10.278 0.849 1.00 98.69 98 ASP A N 1
ATOM 847 C CA . ASP A 1 98 ? -2.574 11.577 1.484 1.00 98.69 98 ASP A CA 1
ATOM 848 C C . ASP A 1 98 ? -3.592 12.405 0.689 1.00 98.69 98 ASP A C 1
ATOM 850 O O . ASP A 1 98 ? -4.518 12.979 1.263 1.00 98.69 98 ASP A O 1
ATOM 854 N N . TYR A 1 99 ? -3.475 12.408 -0.643 1.00 98.50 99 TYR A N 1
ATOM 855 C CA . TYR A 1 99 ? -4.405 13.098 -1.538 1.00 98.50 99 TYR A CA 1
ATOM 856 C C . TYR A 1 99 ? -5.837 12.547 -1.461 1.00 98.50 99 TYR A C 1
ATOM 858 O O . TYR A 1 99 ? -6.791 13.316 -1.546 1.00 98.50 99 TYR A O 1
ATOM 866 N N . GLN A 1 100 ? -5.999 11.236 -1.266 1.00 98.12 100 GLN A N 1
ATOM 867 C CA . GLN A 1 100 ? -7.307 10.586 -1.112 1.00 98.12 100 GLN A CA 1
ATOM 868 C C . GLN A 1 100 ? -7.858 10.662 0.323 1.00 98.12 100 GLN A C 1
ATOM 870 O O . GLN A 1 100 ? -8.871 10.036 0.626 1.00 98.12 100 GLN A O 1
ATOM 875 N N . GLY A 1 101 ? -7.218 11.419 1.223 1.00 98.25 101 GLY A N 1
ATOM 876 C CA . GLY A 1 101 ? -7.671 11.548 2.611 1.00 98.25 101 GLY A CA 1
ATOM 877 C C . GLY A 1 101 ? -7.382 10.312 3.469 1.00 98.25 101 GLY A C 1
ATOM 878 O O . GLY A 1 101 ? -8.042 10.099 4.485 1.00 98.25 101 GLY A O 1
ATOM 879 N N . LEU A 1 102 ? -6.370 9.521 3.098 1.00 98.62 102 LEU A N 1
ATOM 880 C CA . LEU A 1 102 ? -5.906 8.325 3.807 1.00 98.62 102 LEU A CA 1
ATOM 881 C C . LEU A 1 102 ? -4.523 8.504 4.487 1.00 98.62 102 LEU A C 1
ATOM 883 O O . LEU A 1 102 ? -3.699 7.587 4.430 1.00 98.62 102 LEU A O 1
ATOM 887 N N . PRO A 1 103 ? -4.214 9.634 5.166 1.00 98.25 103 PRO A N 1
ATOM 888 C CA . PRO A 1 103 ? -2.901 9.823 5.793 1.00 98.25 103 PRO A CA 1
ATOM 889 C C . PRO A 1 103 ? -2.644 8.851 6.957 1.00 98.25 103 PRO A C 1
ATOM 891 O O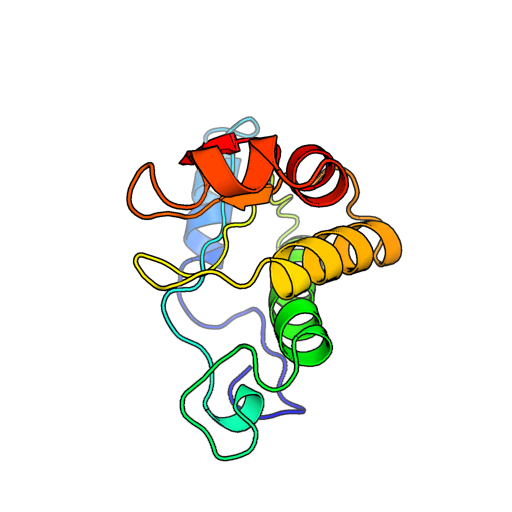 . PRO A 1 103 ? -1.509 8.691 7.387 1.00 98.25 103 PRO A O 1
ATOM 894 N N . HIS A 1 104 ? -3.692 8.203 7.476 1.00 98.38 104 HIS A N 1
ATOM 895 C CA . HIS A 1 104 ? -3.609 7.235 8.569 1.00 98.38 104 HIS A CA 1
ATOM 896 C C . HIS A 1 104 ? -3.125 5.846 8.124 1.00 98.38 104 HIS A C 1
ATOM 898 O O . HIS A 1 104 ? -2.629 5.094 8.960 1.00 98.38 104 HIS A O 1
ATOM 904 N N . VAL A 1 105 ? -3.264 5.502 6.837 1.00 98.81 105 VAL A N 1
ATOM 905 C CA . VAL A 1 105 ? -2.814 4.212 6.298 1.00 98.81 105 VAL A CA 1
ATOM 906 C C . VAL A 1 105 ? -1.295 4.224 6.230 1.00 98.81 105 VAL A C 1
ATOM 908 O O . VAL A 1 105 ? -0.718 5.081 5.557 1.00 98.81 105 VAL A O 1
ATOM 911 N N . ARG A 1 106 ? -0.651 3.278 6.906 1.00 98.94 106 ARG A N 1
ATOM 912 C CA . ARG A 1 106 ? 0.808 3.180 7.009 1.00 98.94 106 ARG A CA 1
ATOM 913 C C . ARG A 1 106 ? 1.397 2.357 5.872 1.00 9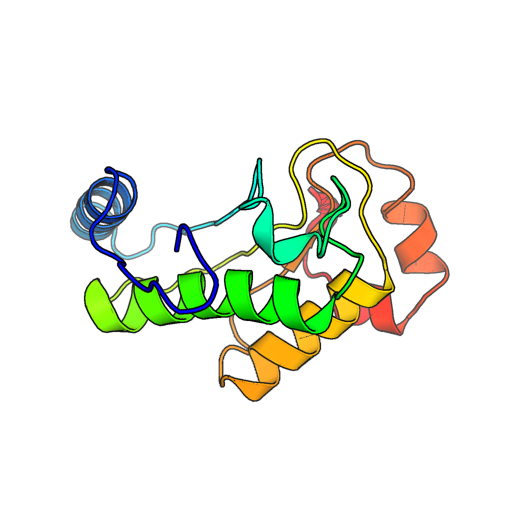8.94 106 ARG A C 1
ATOM 915 O O . ARG A 1 106 ? 0.763 1.425 5.381 1.00 98.94 106 ARG A O 1
ATOM 922 N N . ILE A 1 107 ? 2.618 2.677 5.462 1.00 98.94 107 ILE A N 1
ATOM 923 C CA . ILE A 1 107 ? 3.347 1.908 4.451 1.00 98.94 107 ILE A CA 1
ATOM 924 C C . ILE A 1 107 ? 4.347 0.984 5.145 1.00 98.94 107 ILE A C 1
ATOM 926 O O . ILE A 1 107 ? 5.203 1.434 5.909 1.00 98.94 107 ILE A O 1
ATOM 930 N N . ILE A 1 108 ? 4.247 -0.307 4.836 1.00 98.88 108 ILE A N 1
ATOM 931 C CA . ILE A 1 108 ? 5.246 -1.324 5.175 1.00 98.88 108 ILE A CA 1
ATOM 932 C C . ILE A 1 108 ? 6.045 -1.665 3.914 1.00 98.88 108 ILE A C 1
ATOM 934 O O . ILE A 1 108 ? 5.478 -1.770 2.825 1.00 98.88 108 ILE A O 1
ATOM 938 N N . ALA A 1 109 ? 7.369 -1.770 4.032 1.00 98.69 109 ALA A N 1
ATOM 939 C CA . ALA A 1 109 ? 8.230 -2.126 2.911 1.00 98.69 109 ALA A CA 1
ATOM 940 C C . ALA A 1 109 ? 9.401 -3.021 3.355 1.00 98.69 109 ALA A C 1
ATOM 942 O O . ALA A 1 109 ? 9.924 -2.853 4.444 1.00 98.69 109 ALA A O 1
ATOM 943 N N . SER A 1 110 ? 9.901 -3.947 2.541 1.00 98.25 110 SER A N 1
ATOM 944 C CA . SER A 1 110 ? 9.487 -4.218 1.154 1.00 98.25 110 SER A CA 1
ATOM 945 C C . SER A 1 110 ? 8.779 -5.563 0.978 1.00 98.25 110 SER A C 1
ATOM 947 O O . SER A 1 110 ? 8.510 -5.931 -0.165 1.00 98.25 110 SER A O 1
ATOM 949 N N . ASP A 1 111 ? 8.480 -6.262 2.080 1.00 98.19 111 ASP A N 1
ATOM 950 C CA . ASP A 1 111 ? 7.995 -7.646 2.108 1.00 98.19 111 ASP A CA 1
ATOM 951 C C . ASP A 1 111 ? 8.965 -8.567 1.350 1.00 98.19 111 ASP A C 1
ATOM 953 O O . ASP A 1 111 ? 8.603 -9.326 0.443 1.00 98.19 111 ASP A O 1
ATOM 957 N N . ASN A 1 112 ? 10.252 -8.394 1.665 1.00 98.00 112 ASN A N 1
ATOM 958 C CA . ASN A 1 112 ? 11.388 -9.093 1.070 1.00 98.00 112 ASN A CA 1
ATOM 959 C C . ASN A 1 112 ? 12.563 -9.102 2.074 1.00 98.00 112 ASN A C 1
ATOM 961 O O . ASN A 1 112 ? 12.365 -9.013 3.281 1.00 98.00 112 ASN A O 1
ATOM 965 N N . LEU A 1 113 ? 13.804 -9.225 1.606 1.00 98.38 113 LEU A N 1
ATOM 966 C CA . LEU A 1 113 ? 14.987 -9.172 2.466 1.00 98.38 113 LEU A CA 1
ATOM 967 C C . LEU A 1 113 ? 15.206 -7.779 3.089 1.00 98.38 113 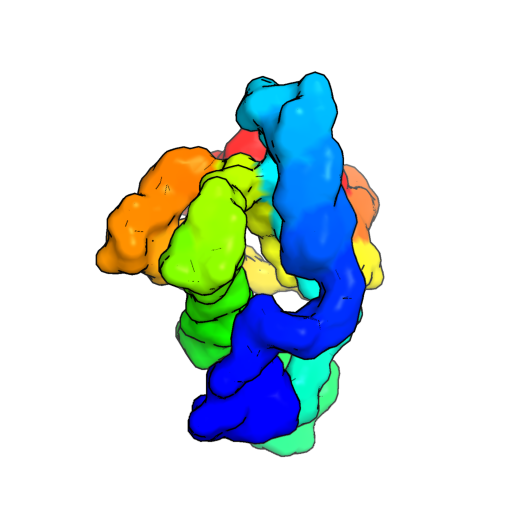LEU A C 1
ATOM 969 O O . LEU A 1 113 ? 14.772 -6.758 2.556 1.00 98.38 113 LEU A O 1
ATOM 973 N N . TRP A 1 114 ? 15.976 -7.744 4.186 1.00 98.31 114 TRP A N 1
ATOM 974 C CA . TRP A 1 114 ? 16.391 -6.513 4.881 1.00 98.31 114 TRP A CA 1
ATOM 975 C C . TRP A 1 114 ? 17.034 -5.474 3.956 1.00 98.31 114 TRP A C 1
ATOM 977 O O . TRP A 1 114 ? 16.846 -4.270 4.131 1.00 98.31 114 TRP A O 1
ATOM 987 N N . GLU A 1 115 ? 17.793 -5.942 2.969 1.00 97.94 115 GLU A N 1
ATOM 988 C CA . GLU A 1 115 ? 18.406 -5.110 1.943 1.00 97.94 115 GLU A CA 1
ATOM 989 C C . GLU A 1 115 ? 17.747 -5.363 0.582 1.00 97.94 115 GLU A C 1
ATOM 991 O O . GLU A 1 115 ? 17.384 -6.503 0.282 1.00 97.94 115 GLU A O 1
ATOM 996 N N . PRO A 1 116 ? 17.616 -4.330 -0.274 1.00 98.06 116 PRO A N 1
ATOM 997 C CA . PRO A 1 116 ? 18.256 -3.011 -0.161 1.00 98.06 116 PRO A CA 1
ATOM 998 C C . PRO A 1 116 ? 17.412 -1.918 0.529 1.00 98.06 116 PRO A C 1
ATOM 1000 O O . PRO A 1 116 ? 17.780 -0.742 0.467 1.00 98.06 116 PRO A O 1
ATOM 1003 N N . ILE A 1 117 ? 16.250 -2.241 1.116 1.00 98.62 117 ILE A N 1
ATOM 1004 C CA . ILE A 1 117 ? 15.330 -1.214 1.643 1.00 98.62 117 ILE A CA 1
ATOM 1005 C C . ILE A 1 117 ? 15.924 -0.452 2.833 1.00 98.62 117 ILE A C 1
ATOM 1007 O O . ILE A 1 117 ? 15.828 0.777 2.872 1.00 98.62 117 ILE A O 1
ATOM 1011 N N . SER A 1 118 ? 16.614 -1.157 3.736 1.00 98.44 118 SER A N 1
ATOM 1012 C CA . SER A 1 118 ? 17.239 -0.563 4.924 1.00 98.44 118 SER A CA 1
ATOM 1013 C C . SER A 1 118 ? 18.277 0.492 4.538 1.00 98.44 118 SER A C 1
ATOM 1015 O O . SER A 1 118 ? 18.187 1.637 4.988 1.00 98.44 118 SER A O 1
ATOM 1017 N N . ALA A 1 119 ? 19.208 0.161 3.636 1.00 98.31 119 ALA A N 1
ATOM 1018 C CA . ALA A 1 119 ? 20.182 1.126 3.134 1.00 98.31 119 ALA A CA 1
ATOM 1019 C C . ALA A 1 119 ? 19.526 2.266 2.333 1.00 98.31 119 ALA A C 1
ATOM 1021 O O . ALA A 1 119 ? 19.910 3.427 2.483 1.00 98.31 119 ALA A O 1
ATOM 1022 N N . SER A 1 120 ? 18.511 1.966 1.514 1.00 98.38 120 SER A N 1
ATOM 1023 C CA . SER A 1 120 ? 17.824 2.978 0.695 1.00 98.38 120 SER A CA 1
ATOM 1024 C C . SER A 1 120 ? 17.165 4.066 1.548 1.00 98.38 120 SER A C 1
ATOM 1026 O O . SER A 1 120 ? 17.242 5.243 1.201 1.00 98.38 120 SER A O 1
ATOM 1028 N N . MET A 1 121 ? 16.558 3.700 2.681 1.00 98.44 121 MET A N 1
ATOM 1029 C CA . MET A 1 121 ? 15.937 4.656 3.607 1.00 98.44 121 MET A CA 1
ATOM 1030 C C . MET A 1 121 ? 16.963 5.576 4.284 1.00 98.44 121 MET A C 1
ATOM 1032 O O . MET A 1 121 ? 16.676 6.749 4.509 1.00 98.44 121 MET A O 1
ATOM 1036 N N . LEU A 1 122 ? 18.176 5.092 4.570 1.00 98.06 122 LEU A N 1
ATOM 1037 C CA . LEU A 1 122 ? 19.242 5.931 5.138 1.00 98.06 122 LEU A CA 1
ATOM 1038 C C . LEU A 1 122 ? 19.758 6.980 4.144 1.00 98.06 122 LEU A C 1
ATOM 1040 O O . LEU A 1 122 ? 20.200 8.054 4.551 1.00 98.06 122 LEU A O 1
ATOM 1044 N N . LEU A 1 123 ? 19.708 6.667 2.849 1.00 98.12 123 LEU A N 1
ATOM 1045 C CA . LEU A 1 123 ? 20.217 7.524 1.777 1.00 98.12 123 LEU A CA 1
ATOM 1046 C C . LEU A 1 123 ? 19.160 8.489 1.217 1.00 98.12 123 LEU A C 1
ATOM 1048 O O . LEU A 1 123 ? 19.512 9.435 0.513 1.00 98.12 123 LEU A O 1
ATOM 1052 N N . ASP A 1 124 ? 17.879 8.280 1.529 1.00 98.56 124 ASP A N 1
ATOM 1053 C CA . ASP A 1 124 ? 16.765 9.066 0.999 1.00 98.56 124 ASP A CA 1
ATOM 1054 C C . ASP A 1 124 ? 15.773 9.450 2.108 1.00 98.56 124 ASP A C 1
ATOM 1056 O O . ASP A 1 124 ? 14.889 8.686 2.496 1.00 98.56 124 ASP A O 1
ATOM 1060 N N . SER A 1 125 ? 15.894 10.689 2.598 1.00 98.25 125 SER A N 1
ATOM 1061 C CA . SER A 1 125 ? 15.045 11.201 3.684 1.00 98.25 125 SER A CA 1
ATOM 1062 C C . SER A 1 125 ? 13.555 11.295 3.331 1.00 98.25 125 SER A C 1
ATOM 1064 O O . SER A 1 125 ? 12.717 11.276 4.231 1.00 98.25 125 SER A O 1
ATOM 1066 N N . GLU A 1 126 ? 13.196 11.407 2.048 1.00 98.25 126 GLU A N 1
ATOM 1067 C CA . GLU A 1 126 ? 11.789 11.391 1.637 1.00 98.25 126 GLU A CA 1
ATOM 1068 C C . GLU A 1 126 ? 11.238 9.967 1.648 1.00 98.25 126 GLU A C 1
ATOM 1070 O O . GLU A 1 126 ? 10.094 9.764 2.046 1.00 98.25 126 GLU A O 1
ATOM 1075 N N . LEU A 1 127 ? 12.047 8.985 1.234 1.00 98.62 127 LEU A N 1
ATOM 1076 C CA . LEU A 1 127 ? 11.686 7.573 1.330 1.00 98.62 127 LEU A CA 1
ATOM 1077 C C . LEU A 1 127 ? 11.524 7.151 2.794 1.00 98.62 127 LEU A C 1
ATOM 1079 O O . LEU A 1 127 ? 10.522 6.530 3.134 1.00 98.62 127 LEU A O 1
ATOM 1083 N N . LEU A 1 128 ? 12.457 7.556 3.662 1.00 98.56 128 LEU A N 1
ATOM 1084 C CA . LEU A 1 128 ? 12.386 7.312 5.104 1.00 98.56 128 LEU A CA 1
ATOM 1085 C C . LEU A 1 128 ? 11.103 7.875 5.726 1.00 98.56 128 LEU A C 1
ATOM 1087 O O . LEU A 1 128 ? 10.492 7.215 6.553 1.00 98.56 128 LEU A O 1
ATOM 1091 N N . LYS A 1 129 ? 10.674 9.078 5.323 1.00 98.44 129 LYS A N 1
ATOM 1092 C CA . LYS A 1 129 ? 9.417 9.683 5.801 1.00 98.44 129 LYS A CA 1
ATOM 1093 C C . LYS A 1 129 ? 8.165 8.981 5.276 1.00 98.44 129 LYS A C 1
ATOM 1095 O O . LYS A 1 129 ? 7.108 9.124 5.878 1.00 98.44 129 LYS A O 1
ATOM 1100 N N . ALA A 1 130 ? 8.258 8.313 4.129 1.00 98.62 130 ALA A N 1
ATOM 1101 C CA . ALA A 1 130 ? 7.122 7.651 3.501 1.00 98.62 130 ALA A CA 1
ATOM 1102 C C . ALA A 1 130 ? 6.852 6.249 4.068 1.00 98.62 130 ALA A C 1
ATOM 1104 O O . ALA A 1 130 ? 5.730 5.775 3.921 1.00 98.62 130 ALA A O 1
ATOM 1105 N N . ILE A 1 131 ? 7.856 5.594 4.664 1.00 98.75 131 ILE A N 1
ATOM 1106 C CA . ILE A 1 131 ? 7.783 4.218 5.174 1.00 98.75 131 ILE A CA 1
ATOM 1107 C C . ILE A 1 131 ? 7.689 4.234 6.699 1.00 98.75 131 ILE A C 1
ATOM 1109 O O . ILE A 1 131 ? 8.532 4.819 7.374 1.00 98.75 131 ILE A O 1
ATOM 1113 N N . ASP A 1 132 ? 6.701 3.525 7.238 1.00 98.75 132 ASP A N 1
ATOM 1114 C CA . ASP A 1 132 ? 6.454 3.436 8.678 1.00 98.75 132 ASP A CA 1
ATOM 1115 C C . ASP A 1 132 ? 7.098 2.194 9.313 1.00 98.75 132 ASP A C 1
ATOM 1117 O O . ASP A 1 132 ? 7.431 2.203 10.499 1.00 98.75 132 ASP A O 1
ATOM 1121 N N . VAL A 1 133 ? 7.245 1.104 8.547 1.00 98.75 133 VAL A N 1
ATOM 1122 C CA . VAL A 1 133 ? 7.738 -0.199 9.027 1.00 98.75 133 VAL A CA 1
ATOM 1123 C C . VAL A 1 133 ? 8.617 -0.866 7.966 1.00 98.75 133 VAL A C 1
ATOM 1125 O O . VAL A 1 133 ? 8.247 -0.902 6.793 1.00 98.75 133 VAL A O 1
ATOM 1128 N N . ILE A 1 134 ? 9.750 -1.438 8.393 1.00 98.62 134 ILE A N 1
ATOM 1129 C CA . ILE A 1 134 ? 10.519 -2.397 7.586 1.00 98.62 134 ILE A CA 1
ATOM 1130 C C . ILE A 1 134 ? 9.989 -3.804 7.881 1.00 98.62 134 ILE A C 1
ATOM 1132 O O . ILE A 1 134 ? 10.014 -4.219 9.042 1.00 98.62 134 ILE A O 1
ATOM 1136 N N . GLY A 1 135 ? 9.506 -4.506 6.855 1.00 96.31 135 GLY A N 1
ATOM 1137 C CA . GLY A 1 135 ? 8.924 -5.850 6.943 1.00 96.31 135 GLY A CA 1
ATOM 1138 C C . GLY A 1 135 ? 9.241 -6.724 5.744 1.00 96.31 135 GLY A C 1
ATOM 1139 O O . GLY A 1 135 ? 9.573 -6.166 4.666 1.00 96.31 135 GLY A O 1
#

Foldseek 3Di:
DQADPDDDLPPDCVLVVQLVVCVVPVPDAAEDAAAADRVVCVVPDRDNVPPLLSSLCVQVVNQVSSCPPRVDHHQEYEAYAADDGDLVSLLSNCVVCVVVVNNRYAYEDDNHDPPDLVVVCVVDVSSVVSHDYYD